Protein AF-A0A955BDE1-F1 (afdb_monomer_lite)

Foldseek 3Di:
DDPVVVVVVVVVVVVVCVVPPPPPPPPDPPDAAEAEEDEACVVNDHPVNVVVVCVVVRHPYYDYDDDDDDD

Radius of gyration: 26.19 Å; chains: 1; bounding box: 39×28×78 Å

Secondary structure (DSSP, 8-state):
--HHHHHHHHHHHHHHHHHH--------PPPPEEEEEE-TTGGG--HHHHHHHHHHTTEEEEEE--PPPP-

pLDDT: mean 82.5, std 13.51, range [56.56, 97.44]

Sequence (71 aa):
MSRRSFLASTAAAGALVASGGLHAADEAVPEPIIDIHQHTNYHKRDDEQMLAHQRAMGITRSILLPAGREV

Structure (mmCIF, N/CA/C/O backbone):
data_AF-A0A955BDE1-F1
#
_entry.id   AF-A0A955BDE1-F1
#
loop_
_atom_site.group_PDB
_atom_site.id
_atom_site.type_symbol
_atom_site.label_atom_id
_atom_site.label_alt_id
_atom_site.label_comp_id
_atom_site.label_asym_id
_atom_site.label_entity_id
_atom_site.label_seq_id
_atom_site.pdbx_PDB_ins_code
_atom_site.Cartn_x
_atom_site.Cartn_y
_atom_site.Cartn_z
_atom_site.occupancy
_atom_site.B_iso_or_equiv
_atom_site.auth_seq_id
_atom_site.auth_comp_id
_atom_site.auth_asym_id
_atom_site.auth_atom_id
_atom_site.pdbx_PDB_model_num
ATOM 1 N N . MET A 1 1 ? -16.520 19.163 52.689 1.00 62.84 1 MET A N 1
ATOM 2 C CA . MET A 1 1 ? -16.520 17.941 51.851 1.00 62.84 1 MET A CA 1
ATOM 3 C C . MET A 1 1 ? -15.359 17.050 52.287 1.00 62.84 1 MET A C 1
ATOM 5 O O . MET A 1 1 ? -14.278 17.579 52.508 1.00 62.84 1 MET A O 1
ATOM 9 N N . SER A 1 2 ? -15.563 15.744 52.494 1.00 91.25 2 SER A N 1
ATOM 10 C CA . SER A 1 2 ? -14.490 14.838 52.946 1.00 91.25 2 SER A CA 1
ATOM 11 C C . SER A 1 2 ? -13.776 14.176 51.761 1.00 91.25 2 SER A C 1
ATOM 13 O O . SER A 1 2 ? -14.383 13.962 50.712 1.00 91.25 2 SER A O 1
ATOM 15 N N . ARG A 1 3 ? -12.504 13.786 51.939 1.00 91.75 3 ARG A N 1
ATOM 16 C CA . ARG A 1 3 ? -11.714 13.060 50.919 1.00 91.75 3 ARG A CA 1
ATOM 17 C C . ARG A 1 3 ? -12.440 11.812 50.400 1.00 91.75 3 ARG A C 1
ATOM 19 O O . ARG A 1 3 ? -12.408 11.526 49.212 1.00 91.75 3 ARG A O 1
ATOM 26 N N . ARG A 1 4 ? -13.151 11.108 51.287 1.00 92.25 4 ARG A N 1
ATOM 27 C CA . ARG A 1 4 ? -13.952 9.919 50.952 1.00 92.25 4 ARG A CA 1
ATOM 28 C C . ARG A 1 4 ? -15.119 10.245 50.019 1.00 92.25 4 ARG A C 1
ATOM 30 O O . ARG A 1 4 ? -15.348 9.515 49.065 1.00 92.25 4 ARG A O 1
ATOM 37 N N . SER A 1 5 ? -15.822 11.350 50.269 1.00 89.44 5 SER A N 1
ATOM 38 C CA . SER A 1 5 ? -16.943 11.784 49.428 1.00 89.44 5 SER A CA 1
ATOM 39 C C . SER A 1 5 ? -16.474 12.224 48.039 1.00 89.44 5 SER A C 1
ATOM 41 O O . SER A 1 5 ? -17.124 11.888 47.053 1.00 89.44 5 SER A O 1
ATOM 43 N N . PHE A 1 6 ? -15.317 12.888 47.949 1.00 91.31 6 PHE A N 1
ATOM 44 C CA . PHE A 1 6 ? -14.697 13.253 46.673 1.00 91.31 6 PHE A CA 1
ATOM 45 C C . PHE A 1 6 ? -14.283 12.023 45.853 1.00 91.31 6 PHE A C 1
ATOM 47 O O . PHE A 1 6 ? -14.643 11.911 44.689 1.00 91.31 6 PHE A O 1
ATOM 54 N N . LEU A 1 7 ? -13.596 11.055 46.467 1.00 94.25 7 LEU A N 1
ATOM 55 C CA . LEU A 1 7 ? -13.181 9.837 45.762 1.00 94.25 7 LEU A CA 1
ATOM 56 C C . LEU A 1 7 ? -14.376 9.017 45.255 1.00 94.25 7 LEU A C 1
ATOM 58 O O . LEU A 1 7 ? -14.355 8.548 44.121 1.00 94.25 7 LEU A O 1
ATOM 62 N N . ALA A 1 8 ? -15.428 8.881 46.067 1.00 92.38 8 ALA A N 1
ATOM 63 C CA . ALA A 1 8 ? -16.624 8.136 45.679 1.00 92.38 8 ALA A CA 1
ATOM 64 C C . ALA A 1 8 ? -17.374 8.793 44.508 1.00 92.38 8 ALA A C 1
ATOM 66 O O . ALA A 1 8 ? -17.822 8.103 43.595 1.00 92.38 8 ALA A O 1
ATOM 67 N N . SER A 1 9 ? -17.482 10.125 44.512 1.00 86.44 9 SER A N 1
ATOM 68 C CA . SER A 1 9 ? -18.169 10.867 43.446 1.00 86.44 9 SER A CA 1
ATOM 69 C C . SER A 1 9 ? -17.387 10.848 42.130 1.00 86.44 9 SER A C 1
ATOM 71 O O . SER A 1 9 ? -17.979 10.597 41.081 1.00 86.44 9 SER A O 1
ATOM 73 N N . THR A 1 10 ? -16.062 11.005 42.177 1.00 85.56 10 THR A N 1
ATOM 74 C CA . THR A 1 10 ? -15.206 10.914 40.982 1.00 85.56 10 THR A CA 1
ATOM 75 C C . THR A 1 10 ? -15.210 9.507 40.373 1.00 85.56 10 THR A C 1
ATOM 77 O O . THR A 1 10 ? -15.294 9.367 39.154 1.00 85.56 10 THR A O 1
ATOM 80 N N . ALA A 1 11 ? -15.182 8.455 41.199 1.00 86.75 11 ALA A N 1
ATOM 81 C CA . ALA A 1 11 ? -15.249 7.073 40.719 1.00 86.75 11 ALA A CA 1
ATOM 82 C C . ALA A 1 11 ? -16.597 6.748 40.046 1.00 86.75 11 ALA A C 1
ATOM 84 O O . ALA A 1 11 ? -16.622 6.132 38.981 1.00 86.75 11 ALA A O 1
ATOM 85 N N . ALA A 1 12 ? -17.711 7.203 40.628 1.00 82.81 12 ALA A N 1
ATOM 86 C CA . ALA A 1 12 ? -19.044 6.998 40.062 1.00 82.81 12 ALA A CA 1
ATOM 87 C C . ALA A 1 12 ? -19.228 7.721 38.715 1.00 82.81 12 ALA A C 1
ATOM 89 O O . ALA A 1 12 ? -19.790 7.149 37.782 1.00 82.81 12 ALA A O 1
ATOM 90 N N . ALA A 1 13 ? -18.706 8.946 38.585 1.00 78.62 13 ALA A N 1
ATOM 91 C CA . ALA A 1 13 ? -18.736 9.687 37.325 1.00 78.62 13 ALA A CA 1
ATOM 92 C C . ALA A 1 13 ? -17.929 8.981 36.216 1.00 78.62 13 ALA A C 1
ATOM 94 O O . ALA A 1 13 ? -18.404 8.872 35.087 1.00 78.62 13 ALA A O 1
ATOM 95 N N . GLY A 1 14 ? -16.750 8.437 36.542 1.00 75.38 14 GLY A N 1
ATOM 96 C CA . GLY A 1 14 ? -15.933 7.669 35.594 1.00 75.38 14 GLY A CA 1
ATOM 97 C C . GLY A 1 14 ? -16.605 6.377 35.115 1.00 75.38 14 GLY A C 1
ATOM 98 O O . GLY A 1 14 ? -16.541 6.049 33.931 1.00 75.38 14 GLY A O 1
ATOM 99 N N . ALA A 1 15 ? -17.308 5.672 36.007 1.00 72.88 15 ALA A N 1
ATOM 100 C CA . ALA A 1 15 ? -18.028 4.445 35.663 1.00 72.88 15 ALA A CA 1
ATOM 101 C C . ALA A 1 15 ? -19.202 4.693 34.695 1.00 72.88 15 ALA A C 1
ATOM 103 O O . ALA A 1 15 ? -19.469 3.864 33.822 1.00 72.88 15 ALA A O 1
ATOM 104 N N . LEU A 1 16 ? -19.876 5.843 34.807 1.00 65.75 16 LEU A N 1
ATOM 105 C CA . LEU A 1 16 ? -20.978 6.217 33.915 1.00 65.75 16 LEU A CA 1
ATOM 106 C C . LEU A 1 16 ? -20.486 6.534 32.490 1.00 65.75 16 LEU A C 1
ATOM 108 O O . LEU A 1 16 ? -21.128 6.165 31.511 1.00 65.75 16 LEU A O 1
ATOM 112 N N . VAL A 1 17 ? -19.307 7.151 32.365 1.00 65.38 17 VAL A N 1
ATOM 113 C CA . VAL A 1 17 ? -18.663 7.409 31.064 1.00 65.38 17 VAL A CA 1
ATOM 114 C C . VAL A 1 17 ? -18.191 6.105 30.413 1.00 65.38 17 VAL A C 1
ATOM 116 O O . VAL A 1 17 ? -18.388 5.908 29.216 1.00 65.38 17 VAL A O 1
ATOM 119 N N . ALA A 1 18 ? -17.634 5.178 31.198 1.00 61.78 18 ALA A N 1
ATOM 120 C CA . ALA A 1 18 ? -17.177 3.881 30.694 1.00 61.78 18 ALA A CA 1
ATOM 121 C C . ALA A 1 18 ? -18.325 2.971 30.208 1.00 61.78 18 ALA A C 1
ATOM 123 O O . ALA A 1 18 ? -18.112 2.128 29.342 1.00 61.78 18 ALA A O 1
ATOM 124 N N . SER A 1 19 ? -19.537 3.143 30.744 1.00 60.91 19 SER A N 1
ATOM 125 C CA . SER A 1 19 ? -20.713 2.331 30.390 1.00 60.91 19 SER A CA 1
ATOM 126 C C . SER A 1 19 ? -21.571 2.919 29.262 1.00 60.91 19 SER A C 1
ATOM 128 O O . SER A 1 19 ? -22.316 2.172 28.635 1.00 60.91 19 SER A O 1
ATOM 130 N N . GLY A 1 20 ? -21.457 4.220 28.965 1.00 59.28 20 GLY A N 1
ATOM 131 C CA . GLY A 1 20 ? -22.227 4.885 27.902 1.00 59.28 20 GLY A CA 1
ATOM 132 C C . GLY A 1 20 ? -21.506 5.064 26.560 1.00 59.28 20 GLY A C 1
ATOM 133 O O . GLY A 1 20 ? -22.135 5.517 25.609 1.00 59.28 20 GLY A O 1
ATOM 134 N N . GLY A 1 21 ? -20.205 4.761 26.475 1.00 57.84 21 GLY A N 1
ATOM 135 C CA . GLY A 1 21 ? -19.352 5.200 25.359 1.00 57.84 21 GLY A CA 1
ATOM 136 C C . GLY A 1 21 ? -18.635 4.111 24.565 1.00 57.84 21 GLY A C 1
ATOM 137 O O . GLY A 1 21 ? -17.902 4.441 23.635 1.00 57.84 21 GLY A O 1
ATOM 138 N N . LEU A 1 22 ? -18.836 2.830 24.877 1.00 57.94 22 LEU A N 1
ATOM 139 C CA . LEU A 1 22 ? -18.433 1.769 23.957 1.00 57.94 22 LEU A CA 1
ATOM 140 C C . LEU A 1 22 ? -19.462 1.754 22.828 1.00 57.94 22 LEU A C 1
ATOM 142 O O . LEU A 1 22 ? -20.374 0.929 22.808 1.00 57.94 22 LEU A O 1
ATOM 146 N N . HIS A 1 23 ? -19.329 2.698 21.891 1.00 58.88 23 HIS A N 1
ATOM 147 C CA . HIS A 1 23 ? -19.736 2.420 20.525 1.00 58.88 23 HIS A CA 1
ATOM 148 C C . HIS A 1 23 ? -19.171 1.038 20.227 1.00 58.88 23 HIS A C 1
ATOM 150 O O . HIS A 1 23 ? -17.956 0.847 20.323 1.00 58.88 23 HIS A O 1
ATOM 156 N N . ALA A 1 24 ? -20.059 0.068 19.984 1.00 59.91 24 ALA A N 1
ATOM 157 C CA . ALA A 1 24 ? -19.656 -1.184 19.378 1.00 59.91 24 ALA A CA 1
ATOM 158 C C . ALA A 1 24 ? -18.738 -0.769 18.236 1.00 59.91 24 ALA A C 1
ATOM 160 O O . ALA A 1 24 ? -19.155 0.037 17.400 1.00 59.91 24 ALA A O 1
ATOM 161 N N . ALA A 1 25 ? -17.467 -1.169 18.314 1.00 60.97 25 ALA A N 1
ATOM 162 C CA . ALA A 1 25 ? -16.569 -0.996 17.200 1.00 60.97 25 ALA A CA 1
ATOM 163 C C . ALA A 1 25 ? -17.287 -1.713 16.066 1.00 60.97 25 ALA A C 1
ATOM 165 O O . ALA A 1 25 ? -17.411 -2.936 16.092 1.00 60.97 25 ALA A O 1
ATOM 166 N N . ASP A 1 26 ? -17.905 -0.932 15.180 1.00 63.34 26 ASP A N 1
ATOM 167 C CA . ASP A 1 26 ? -18.372 -1.441 13.909 1.00 63.34 26 ASP A CA 1
ATOM 168 C C . ASP A 1 26 ? -17.164 -2.197 13.370 1.00 63.34 26 ASP A C 1
ATOM 170 O O . ASP A 1 26 ? -16.053 -1.660 13.451 1.00 63.34 26 ASP A O 1
ATOM 174 N N . GLU A 1 27 ? -17.332 -3.470 13.009 1.00 64.31 27 GLU A N 1
ATOM 175 C CA . GLU A 1 27 ? -16.246 -4.289 12.471 1.00 64.31 27 GLU A CA 1
ATOM 176 C C . GLU A 1 27 ? -15.760 -3.559 11.221 1.00 64.31 27 GLU A C 1
ATOM 178 O O . GLU A 1 27 ? -16.347 -3.673 10.144 1.00 64.31 27 GLU A O 1
ATOM 183 N N . ALA A 1 28 ? -14.779 -2.679 11.423 1.00 70.31 28 ALA A N 1
ATOM 184 C CA . ALA A 1 28 ? -14.488 -1.613 10.496 1.00 70.31 28 ALA A CA 1
ATOM 185 C C . ALA A 1 28 ? -13.905 -2.293 9.276 1.00 70.31 28 ALA A C 1
ATOM 187 O O . ALA A 1 28 ? -12.784 -2.804 9.324 1.00 70.31 28 ALA A O 1
ATOM 188 N N . VAL A 1 29 ? -14.696 -2.344 8.203 1.00 77.06 29 VAL A N 1
ATOM 189 C CA . VAL A 1 29 ? -14.211 -2.801 6.908 1.00 77.06 29 VAL A CA 1
ATOM 190 C C . VAL A 1 29 ? -12.948 -1.988 6.635 1.00 77.06 29 VAL A C 1
ATOM 192 O O . VAL A 1 29 ? -13.044 -0.758 6.599 1.00 77.06 29 VAL A O 1
ATOM 195 N N . PRO A 1 30 ? -11.772 -2.633 6.505 1.00 81.44 30 PRO A N 1
ATOM 196 C CA . PRO A 1 30 ? -10.532 -1.907 6.316 1.00 81.44 30 PRO A CA 1
ATOM 197 C C . PRO A 1 30 ? -10.674 -0.986 5.112 1.00 81.44 30 PRO A C 1
ATOM 199 O O . PRO A 1 30 ? -11.042 -1.433 4.021 1.00 81.44 30 PRO A O 1
ATOM 202 N N . GLU A 1 31 ? -10.422 0.303 5.319 1.00 88.69 31 GLU A N 1
ATOM 203 C CA . GLU A 1 31 ? -10.482 1.263 4.228 1.00 88.69 31 GLU A CA 1
ATOM 204 C C . GLU A 1 31 ? -9.452 0.877 3.151 1.00 88.69 31 GLU A C 1
ATOM 206 O O . GLU A 1 31 ? -8.342 0.436 3.471 1.00 88.69 31 GLU A O 1
ATOM 211 N N . PRO A 1 32 ? -9.797 1.003 1.858 1.00 94.19 32 PRO A N 1
ATOM 212 C CA . PRO A 1 32 ? -8.908 0.594 0.783 1.00 94.19 32 PRO A CA 1
ATOM 213 C C . PRO A 1 32 ? -7.636 1.448 0.769 1.00 94.19 32 PRO A C 1
ATOM 215 O O . PRO A 1 32 ? -7.695 2.673 0.674 1.00 94.19 32 PRO A O 1
ATOM 218 N N . ILE A 1 33 ? -6.470 0.797 0.776 1.00 96.31 33 ILE A N 1
ATOM 219 C CA . ILE A 1 33 ? -5.185 1.483 0.607 1.00 96.31 33 ILE A CA 1
ATOM 220 C C . ILE A 1 33 ? -4.929 1.680 -0.891 1.00 96.31 33 ILE A C 1
ATOM 222 O O . ILE A 1 33 ? -4.885 0.706 -1.656 1.00 96.31 33 ILE A O 1
ATOM 226 N N . ILE A 1 34 ? -4.778 2.944 -1.301 1.00 97.44 34 ILE A N 1
ATOM 227 C CA . ILE A 1 34 ? -4.501 3.354 -2.682 1.00 97.44 34 ILE A CA 1
ATOM 228 C C . ILE A 1 34 ? -3.070 3.882 -2.768 1.00 97.44 34 ILE A C 1
ATOM 230 O O . ILE A 1 34 ? -2.738 4.907 -2.175 1.00 97.44 34 ILE A O 1
ATOM 2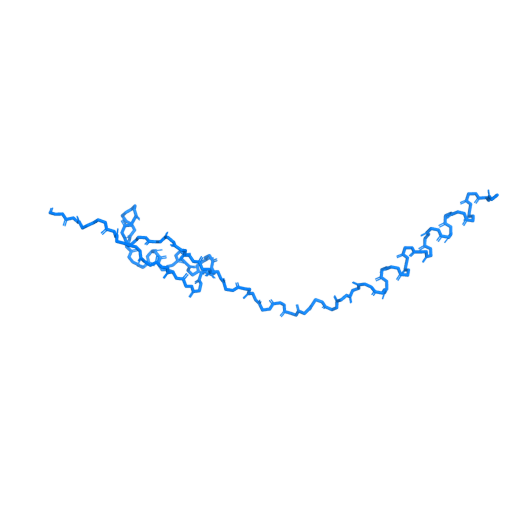34 N N . ASP A 1 35 ? -2.242 3.210 -3.557 1.00 95.94 35 ASP A N 1
ATOM 235 C CA . ASP A 1 35 ? -0.927 3.705 -3.942 1.00 95.94 35 ASP A CA 1
ATOM 236 C C . ASP A 1 35 ? -1.060 4.629 -5.158 1.00 95.94 35 ASP A C 1
ATOM 238 O O . ASP A 1 35 ? -1.440 4.206 -6.252 1.00 95.94 35 ASP A O 1
ATOM 242 N N . ILE A 1 36 ? -0.775 5.912 -4.953 1.00 96.38 36 ILE A N 1
ATOM 243 C CA . ILE A 1 36 ? -0.941 6.957 -5.968 1.00 96.38 36 ILE A CA 1
ATOM 244 C C . ILE A 1 36 ? 0.301 7.166 -6.842 1.00 96.38 36 ILE A C 1
ATOM 246 O O . ILE A 1 36 ? 0.251 7.979 -7.767 1.00 96.38 36 ILE A O 1
ATOM 250 N N . HIS A 1 37 ? 1.416 6.493 -6.551 1.00 93.75 37 HIS A N 1
ATOM 251 C CA . HIS A 1 37 ? 2.673 6.728 -7.250 1.00 93.75 37 HIS A CA 1
ATOM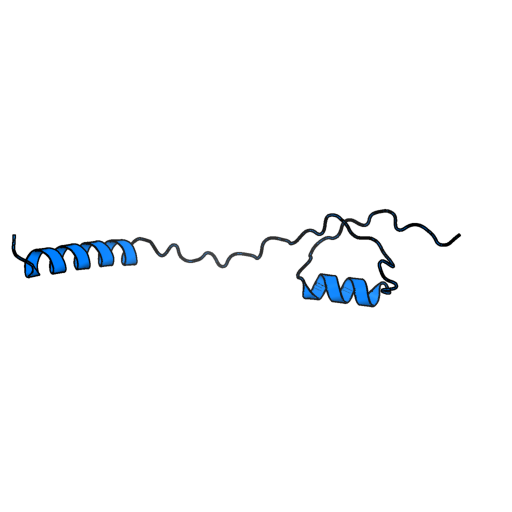 252 C C . HIS A 1 37 ? 3.500 5.450 -7.312 1.00 93.75 37 HIS A C 1
ATOM 254 O O . HIS A 1 37 ? 4.395 5.239 -6.494 1.00 93.75 37 HIS A O 1
ATOM 260 N N . GLN A 1 38 ? 3.264 4.650 -8.350 1.00 92.69 38 GLN A N 1
ATOM 261 C CA . GLN A 1 38 ? 4.065 3.462 -8.598 1.00 92.69 38 GLN A CA 1
ATOM 262 C C . GLN A 1 38 ? 4.686 3.457 -9.988 1.00 92.69 38 GLN A C 1
ATOM 264 O O . GLN A 1 38 ? 4.065 3.865 -10.962 1.00 92.69 38 GLN A O 1
ATOM 269 N N . HIS A 1 39 ? 5.906 2.935 -10.083 1.00 90.50 39 HIS A N 1
ATOM 270 C CA . HIS A 1 39 ? 6.596 2.673 -11.345 1.00 90.50 39 HIS A CA 1
ATOM 271 C C . HIS A 1 39 ? 6.946 1.192 -11.423 1.00 90.50 39 HIS A C 1
ATOM 273 O O . HIS A 1 39 ? 7.481 0.628 -10.463 1.00 90.50 39 HIS A O 1
ATOM 279 N N . THR A 1 40 ? 6.683 0.566 -12.568 1.00 83.25 40 THR A N 1
ATOM 280 C CA . THR A 1 40 ? 7.209 -0.773 -12.862 1.00 83.25 40 THR A CA 1
ATOM 281 C C . THR A 1 40 ? 8.737 -0.707 -12.948 1.00 83.25 40 THR A C 1
ATOM 283 O O . THR A 1 40 ? 9.300 0.320 -13.328 1.00 83.25 40 THR A O 1
ATOM 286 N N . ASN A 1 41 ? 9.432 -1.776 -12.562 1.00 75.75 41 ASN A N 1
ATOM 287 C CA . ASN A 1 41 ? 10.899 -1.885 -12.617 1.00 75.75 41 ASN A CA 1
ATOM 288 C C . ASN A 1 41 ? 11.684 -0.889 -11.735 1.00 75.75 41 ASN A C 1
ATOM 290 O O . ASN A 1 41 ? 12.912 -0.794 -11.833 1.00 75.75 41 ASN A O 1
ATOM 294 N N . TYR A 1 42 ? 11.013 -0.171 -10.826 1.00 73.56 42 TYR A N 1
ATOM 295 C CA . TYR A 1 42 ? 11.690 0.677 -9.845 1.00 73.56 42 TYR A CA 1
ATOM 296 C C . TYR A 1 42 ? 12.635 -0.164 -8.972 1.00 73.56 42 TYR A C 1
ATOM 298 O O . TYR A 1 42 ? 12.226 -1.166 -8.378 1.00 73.56 42 TYR A O 1
ATOM 306 N N . HIS A 1 43 ? 13.903 0.254 -8.894 1.00 74.38 43 HIS A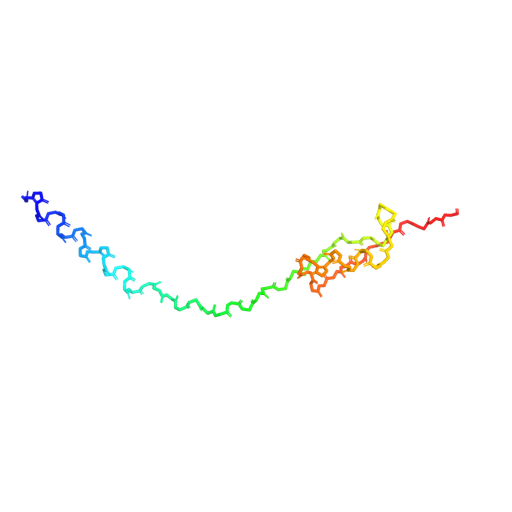 N 1
ATOM 307 C CA . HIS A 1 43 ? 14.992 -0.457 -8.202 1.00 74.38 43 HIS A CA 1
ATOM 308 C C . HIS A 1 43 ? 15.248 -1.893 -8.680 1.00 74.38 43 HIS A C 1
ATOM 310 O O . HIS A 1 43 ? 15.629 -2.740 -7.877 1.00 74.38 43 HIS A O 1
ATOM 316 N N . LYS A 1 44 ? 15.079 -2.183 -9.978 1.00 77.12 44 LYS A N 1
ATOM 317 C CA . LYS A 1 44 ? 15.312 -3.527 -10.552 1.00 77.12 44 LYS A CA 1
ATOM 318 C C . LYS A 1 44 ? 14.396 -4.621 -9.981 1.00 77.12 44 LYS A C 1
ATOM 320 O O . LYS A 1 44 ? 14.718 -5.798 -10.119 1.00 77.12 44 LYS A O 1
ATOM 325 N N . ARG A 1 45 ? 13.280 -4.252 -9.338 1.00 84.75 45 ARG A N 1
ATOM 326 C CA . ARG A 1 45 ? 12.248 -5.226 -8.968 1.00 84.75 45 ARG A CA 1
ATOM 327 C C . ARG A 1 45 ? 11.523 -5.695 -10.216 1.00 84.75 45 ARG A C 1
ATOM 329 O O . ARG A 1 45 ? 11.117 -4.856 -11.015 1.00 84.75 45 ARG A O 1
ATOM 336 N N . ASP A 1 46 ? 11.339 -6.999 -10.349 1.00 89.25 46 ASP A N 1
ATOM 337 C CA . ASP A 1 46 ? 10.402 -7.533 -11.332 1.00 89.25 46 ASP A CA 1
ATOM 338 C C . ASP A 1 46 ? 8.943 -7.280 -10.895 1.00 89.25 46 ASP A C 1
ATOM 340 O O . ASP A 1 46 ? 8.651 -6.852 -9.767 1.00 89.25 46 ASP A O 1
ATOM 344 N N . ASP A 1 47 ? 8.009 -7.526 -11.810 1.00 89.81 47 ASP A N 1
ATOM 345 C CA . ASP A 1 47 ? 6.583 -7.319 -11.565 1.00 89.81 47 ASP A CA 1
ATOM 346 C C . ASP A 1 47 ? 6.048 -8.220 -10.439 1.00 89.81 47 ASP A C 1
ATOM 348 O O . ASP A 1 47 ? 5.149 -7.825 -9.692 1.00 89.81 47 ASP A O 1
ATOM 352 N N . GLU A 1 48 ? 6.610 -9.416 -10.261 1.00 92.69 48 GLU A N 1
ATOM 353 C CA . GLU A 1 48 ? 6.179 -10.370 -9.237 1.00 92.69 48 GLU A CA 1
ATOM 354 C C . GLU A 1 48 ? 6.544 -9.874 -7.836 1.00 92.69 48 GLU A C 1
ATOM 356 O O . GLU A 1 48 ? 5.702 -9.879 -6.930 1.00 92.69 48 GLU A O 1
ATOM 361 N N . GLN A 1 49 ? 7.765 -9.368 -7.674 1.00 92.94 49 GLN A N 1
ATOM 362 C CA . GLN A 1 49 ? 8.266 -8.730 -6.461 1.00 92.94 49 GLN A CA 1
ATOM 363 C C . GLN A 1 49 ? 7.476 -7.466 -6.131 1.00 92.94 49 GLN A C 1
ATOM 365 O O . GLN A 1 49 ? 7.125 -7.238 -4.969 1.00 92.94 49 GLN A O 1
ATOM 370 N N . MET A 1 50 ? 7.159 -6.654 -7.143 1.00 92.81 50 MET A N 1
ATOM 371 C CA . MET A 1 50 ? 6.290 -5.495 -6.974 1.00 92.81 50 MET A CA 1
ATOM 372 C C . MET A 1 50 ? 4.920 -5.916 -6.430 1.00 92.81 50 MET A C 1
ATOM 374 O O . MET A 1 50 ? 4.472 -5.400 -5.406 1.00 92.81 50 MET A O 1
ATOM 378 N N . LEU A 1 51 ? 4.255 -6.859 -7.094 1.00 94.06 51 LEU A N 1
ATOM 379 C CA . LEU A 1 51 ? 2.917 -7.307 -6.715 1.00 94.06 51 LEU A CA 1
ATOM 380 C C . LEU A 1 51 ? 2.900 -7.979 -5.337 1.00 94.06 51 LEU A C 1
ATOM 382 O O . LEU A 1 51 ? 1.960 -7.776 -4.565 1.00 94.06 51 LEU A O 1
ATOM 386 N N . ALA A 1 52 ? 3.929 -8.763 -5.008 1.00 95.25 52 ALA A N 1
ATOM 387 C CA . ALA A 1 52 ? 4.083 -9.365 -3.688 1.00 95.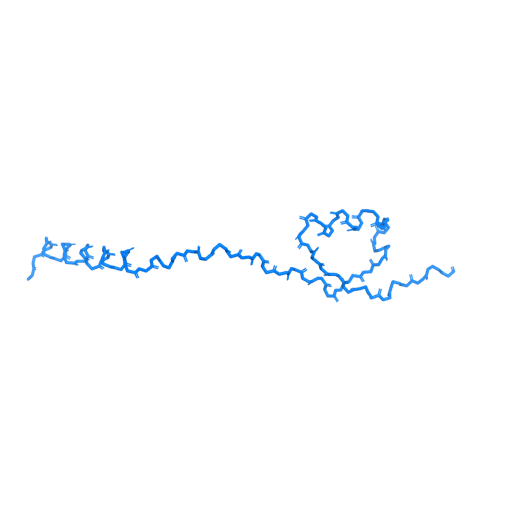25 52 ALA A CA 1
ATOM 388 C C . ALA A 1 52 ? 4.184 -8.294 -2.595 1.00 95.25 52 ALA A C 1
ATOM 390 O O . ALA A 1 52 ? 3.518 -8.403 -1.566 1.00 95.25 52 ALA A O 1
ATOM 391 N N . HIS A 1 53 ? 4.946 -7.230 -2.850 1.00 94.25 53 HIS A N 1
ATOM 392 C CA . HIS A 1 53 ? 5.064 -6.098 -1.941 1.00 94.25 53 HIS A CA 1
ATOM 393 C C . HIS A 1 53 ? 3.732 -5.353 -1.756 1.00 94.25 53 HIS A C 1
ATOM 395 O O . HIS A 1 53 ? 3.321 -5.143 -0.617 1.00 94.25 53 HIS A O 1
ATOM 401 N N . GLN A 1 54 ? 3.012 -5.034 -2.840 1.00 96.00 54 GLN A N 1
ATOM 402 C CA . GLN A 1 54 ? 1.711 -4.351 -2.742 1.00 96.00 54 GLN A CA 1
ATOM 403 C C . GLN A 1 54 ? 0.695 -5.167 -1.932 1.00 96.00 54 GLN A C 1
ATOM 405 O O . GLN A 1 54 ? 0.017 -4.626 -1.057 1.00 96.00 54 GLN A O 1
ATOM 410 N N . ARG A 1 55 ? 0.635 -6.486 -2.163 1.00 95.94 55 ARG A N 1
ATOM 411 C CA . ARG A 1 55 ? -0.243 -7.386 -1.400 1.00 95.94 55 ARG A CA 1
ATOM 412 C C . ARG A 1 55 ? 0.130 -7.443 0.077 1.00 95.94 55 ARG A C 1
ATOM 414 O O . ARG A 1 55 ? -0.760 -7.394 0.918 1.00 95.94 55 ARG A O 1
ATOM 421 N N . ALA A 1 56 ? 1.423 -7.512 0.394 1.00 96.50 56 ALA A N 1
ATOM 422 C CA . ALA A 1 56 ? 1.895 -7.522 1.777 1.00 96.50 56 ALA A CA 1
ATOM 423 C C . ALA A 1 56 ? 1.550 -6.222 2.528 1.00 96.50 56 ALA A C 1
ATOM 425 O O . ALA A 1 56 ? 1.331 -6.263 3.735 1.00 96.50 56 ALA A O 1
ATOM 426 N N . MET A 1 57 ? 1.465 -5.089 1.823 1.00 95.88 57 MET A N 1
ATOM 427 C CA . MET A 1 57 ? 1.055 -3.798 2.392 1.00 95.88 57 MET A CA 1
ATOM 428 C C . MET A 1 57 ? -0.467 -3.593 2.446 1.00 95.88 57 MET A C 1
ATOM 430 O O . MET A 1 57 ? -0.913 -2.571 2.956 1.00 95.88 57 MET A O 1
ATOM 434 N N . GLY A 1 58 ? -1.274 -4.522 1.920 1.00 96.62 58 GLY A N 1
ATOM 435 C CA . GLY A 1 58 ? -2.730 -4.361 1.850 1.00 96.62 58 GLY A CA 1
ATOM 436 C C . GLY A 1 58 ? -3.195 -3.352 0.794 1.00 96.62 58 GLY A C 1
ATOM 437 O O . GLY A 1 58 ? -4.316 -2.850 0.872 1.00 96.62 58 GLY A O 1
ATOM 438 N N . ILE A 1 59 ? -2.356 -3.041 -0.199 1.00 97.38 59 ILE A N 1
ATOM 439 C CA . ILE A 1 59 ? -2.730 -2.138 -1.290 1.00 97.38 59 ILE A CA 1
ATOM 440 C C . ILE A 1 59 ? -3.753 -2.815 -2.190 1.00 97.38 59 ILE A C 1
ATOM 442 O O . ILE A 1 59 ? -3.527 -3.892 -2.741 1.00 97.38 59 ILE A O 1
ATOM 446 N N . THR A 1 60 ? -4.884 -2.139 -2.355 1.00 96.75 60 THR A N 1
ATOM 447 C CA . THR A 1 60 ? -6.021 -2.613 -3.157 1.00 96.75 60 THR A CA 1
ATOM 448 C C . THR A 1 60 ? -6.018 -2.020 -4.561 1.00 96.75 60 THR A C 1
ATOM 450 O O . THR A 1 60 ? -6.598 -2.592 -5.484 1.00 96.75 60 THR A O 1
ATOM 453 N N . ARG A 1 61 ? -5.349 -0.875 -4.740 1.00 96.81 61 ARG A N 1
ATOM 454 C CA . ARG A 1 61 ? -5.241 -0.184 -6.021 1.00 96.81 61 ARG A CA 1
ATOM 455 C C . ARG A 1 61 ? -3.918 0.561 -6.122 1.00 96.81 61 ARG A C 1
ATOM 457 O O . ARG A 1 61 ? -3.555 1.287 -5.204 1.00 96.81 61 ARG A O 1
ATOM 464 N N . SER A 1 62 ? -3.251 0.434 -7.265 1.00 95.62 62 SER A N 1
ATOM 465 C CA . SER A 1 62 ? -2.042 1.195 -7.590 1.00 95.62 62 SER A CA 1
ATOM 466 C C . SER A 1 62 ? -2.242 1.990 -8.874 1.00 95.62 62 SER A C 1
ATOM 468 O O . SER A 1 62 ? -2.782 1.473 -9.854 1.00 95.62 62 SER A O 1
ATOM 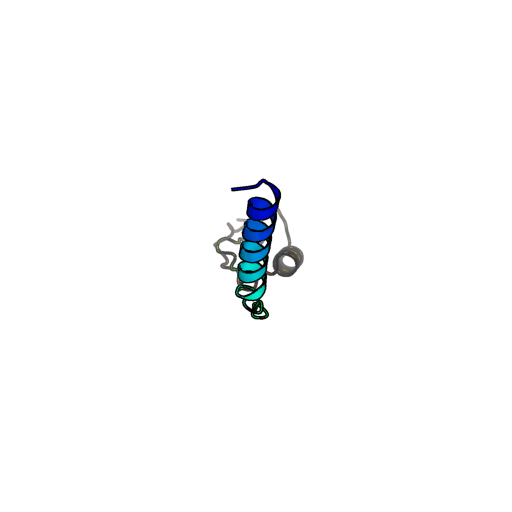470 N N . ILE A 1 63 ? -1.796 3.242 -8.875 1.00 95.38 63 ILE A N 1
ATOM 471 C CA . ILE A 1 63 ? -1.695 4.075 -10.071 1.00 95.38 63 ILE A CA 1
ATOM 472 C C . ILE A 1 63 ? -0.277 3.927 -10.614 1.00 95.38 63 ILE A C 1
ATOM 474 O O . ILE A 1 63 ? 0.689 4.368 -9.992 1.00 95.38 63 ILE A O 1
ATOM 478 N N . LEU A 1 64 ? -0.167 3.294 -11.782 1.00 93.06 64 LEU A N 1
ATOM 479 C CA . LEU A 1 64 ? 1.100 3.185 -12.493 1.00 93.06 64 LEU A CA 1
ATOM 480 C C . LEU A 1 64 ? 1.385 4.486 -13.240 1.00 93.06 64 LEU A C 1
ATOM 482 O O . LEU A 1 64 ? 0.585 4.941 -14.061 1.00 93.06 64 LEU A O 1
ATOM 486 N N . LEU A 1 65 ? 2.539 5.066 -12.951 1.00 90.69 65 LEU A N 1
ATOM 487 C CA . LEU A 1 65 ? 3.113 6.191 -13.664 1.00 90.69 65 LEU A CA 1
ATOM 488 C C . LEU A 1 65 ? 4.155 5.688 -14.674 1.00 90.69 65 LEU A C 1
ATOM 490 O O . LEU A 1 65 ? 4.620 4.549 -14.574 1.00 90.69 65 LEU A O 1
ATOM 494 N N . PRO A 1 66 ? 4.522 6.512 -15.671 1.00 88.44 66 PRO A N 1
ATOM 495 C CA . PRO A 1 66 ? 5.522 6.126 -16.655 1.00 88.44 66 PRO A CA 1
ATOM 496 C C . PRO A 1 66 ? 6.883 5.853 -16.002 1.00 88.44 66 PRO A C 1
ATOM 498 O O . PRO A 1 66 ? 7.583 6.784 -15.602 1.00 88.44 66 PRO A O 1
ATOM 501 N N . ALA A 1 67 ? 7.281 4.582 -15.961 1.00 77.12 67 ALA A N 1
ATOM 502 C CA . ALA A 1 67 ? 8.656 4.192 -15.700 1.00 77.12 67 ALA A CA 1
ATOM 503 C C . ALA A 1 67 ? 9.466 4.486 -16.968 1.00 77.12 67 ALA A C 1
ATOM 505 O O . ALA A 1 67 ? 9.080 4.064 -18.060 1.00 77.12 67 ALA A O 1
ATOM 506 N N . GLY A 1 68 ? 10.550 5.257 -16.858 1.00 67.25 68 G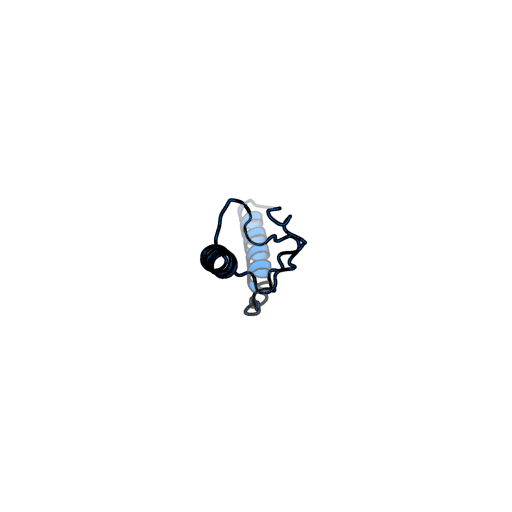LY A N 1
ATOM 507 C CA . GLY A 1 68 ? 11.423 5.527 -18.002 1.00 67.25 68 GLY A CA 1
ATOM 508 C C . GLY A 1 68 ? 11.792 4.222 -18.714 1.00 67.25 68 GLY A C 1
ATOM 509 O O . GLY A 1 68 ? 12.153 3.244 -18.065 1.00 67.25 68 GLY A O 1
ATOM 510 N N . ARG A 1 69 ? 11.654 4.182 -20.042 1.00 63.47 69 ARG A N 1
ATOM 511 C CA . ARG A 1 69 ? 12.051 3.009 -20.828 1.00 63.47 69 ARG A CA 1
ATOM 512 C C . ARG A 1 69 ? 13.576 2.931 -20.893 1.00 63.47 69 ARG A C 1
ATOM 514 O O . ARG A 1 69 ? 14.216 3.966 -21.090 1.00 63.47 69 ARG A O 1
ATOM 521 N N . GLU A 1 70 ? 14.146 1.733 -20.785 1.00 63.16 70 GLU A N 1
ATOM 522 C CA . GLU A 1 70 ? 15.512 1.520 -21.271 1.00 63.16 70 GLU A CA 1
ATOM 523 C C . GLU A 1 70 ? 15.518 1.822 -22.780 1.00 63.16 70 GLU A C 1
ATOM 525 O O . GLU A 1 70 ? 14.621 1.391 -23.513 1.00 63.16 70 GLU A O 1
ATOM 530 N N . VAL A 1 71 ? 16.452 2.672 -23.211 1.00 56.56 71 VAL A N 1
ATOM 531 C CA . VAL A 1 71 ? 16.684 3.024 -24.621 1.00 56.56 71 VAL A CA 1
ATOM 532 C C . VAL A 1 71 ? 17.778 2.162 -25.214 1.00 56.56 71 VAL A C 1
ATOM 534 O O . VAL A 1 71 ? 18.755 1.883 -24.487 1.00 56.56 71 VAL A O 1
#